Protein AF-A0A8J2M5A9-F1 (afdb_monomer_lite)

pLDDT: mean 79.01, std 18.39, range [29.86, 94.12]

Structure (mmCIF, N/CA/C/O backbone):
data_AF-A0A8J2M5A9-F1
#
_entry.id   AF-A0A8J2M5A9-F1
#
loop_
_atom_site.group_PDB
_atom_site.id
_atom_site.type_symbol
_atom_site.label_atom_id
_atom_site.label_alt_id
_atom_site.label_comp_id
_atom_site.label_asym_id
_atom_site.label_entity_id
_atom_site.label_seq_id
_atom_site.pdbx_PDB_ins_code
_atom_site.Cartn_x
_atom_site.Cartn_y
_atom_site.Cartn_z
_atom_site.occupancy
_atom_site.B_iso_or_equiv
_atom_site.auth_seq_id
_atom_site.auth_comp_id
_atom_site.auth_asym_id
_atom_site.auth_atom_id
_atom_site.pdbx_PDB_model_num
ATOM 1 N N . MET A 1 1 ? 46.249 -38.365 8.389 1.00 39.09 1 MET A N 1
ATOM 2 C CA . MET A 1 1 ? 46.294 -37.726 7.064 1.00 39.09 1 MET A CA 1
ATOM 3 C C . MET A 1 1 ? 45.116 -38.317 6.301 1.00 39.09 1 MET A C 1
ATOM 5 O O . MET A 1 1 ? 45.291 -39.324 5.632 1.00 39.09 1 MET A O 1
ATOM 9 N N . GLU A 1 2 ? 43.866 -38.000 6.670 1.00 40.25 2 GLU A N 1
ATOM 10 C CA . GLU A 1 2 ? 43.180 -36.687 6.494 1.00 40.25 2 GLU A CA 1
ATOM 11 C C . GLU A 1 2 ? 43.268 -36.278 5.016 1.00 40.25 2 GLU A C 1
ATOM 13 O O . GLU A 1 2 ? 44.362 -36.274 4.468 1.00 40.25 2 GLU A O 1
ATOM 18 N N . ASP A 1 3 ? 42.163 -36.142 4.277 1.00 41.59 3 ASP A N 1
ATOM 19 C CA . ASP A 1 3 ? 41.111 -35.122 4.441 1.00 41.59 3 ASP A CA 1
ATOM 20 C C . ASP A 1 3 ? 39.733 -35.599 3.878 1.00 41.59 3 ASP A C 1
ATOM 22 O O . ASP A 1 3 ? 39.701 -36.282 2.857 1.00 41.59 3 ASP A O 1
ATOM 26 N N . LYS A 1 4 ? 38.628 -35.471 4.648 1.00 43.66 4 LYS A N 1
ATOM 27 C CA . LYS A 1 4 ? 37.502 -34.476 4.600 1.00 43.66 4 LYS A CA 1
ATOM 28 C C . LYS A 1 4 ? 36.412 -34.734 3.536 1.00 43.66 4 LYS A C 1
ATOM 30 O O . LYS A 1 4 ? 36.707 -34.768 2.350 1.00 43.66 4 LYS A O 1
ATOM 35 N N . GLU A 1 5 ? 35.200 -35.150 3.945 1.00 36.44 5 GLU A N 1
ATOM 36 C CA . GLU A 1 5 ? 33.986 -34.334 4.271 1.00 36.44 5 GLU A CA 1
ATOM 37 C C . GLU A 1 5 ? 33.411 -33.611 3.036 1.00 36.44 5 GLU A C 1
ATOM 39 O O . GLU A 1 5 ? 34.072 -32.769 2.444 1.00 36.44 5 GLU A O 1
ATOM 44 N N . ASP A 1 6 ? 32.322 -34.099 2.435 1.00 35.56 6 ASP A N 1
ATOM 45 C CA . ASP A 1 6 ? 30.888 -33.975 2.788 1.00 35.56 6 ASP A CA 1
ATOM 46 C C . ASP A 1 6 ? 30.234 -32.626 2.414 1.00 35.56 6 ASP A C 1
ATOM 48 O O . ASP A 1 6 ? 30.699 -31.548 2.761 1.00 35.56 6 ASP A O 1
ATOM 52 N N . SER A 1 7 ? 29.096 -32.779 1.732 1.00 36.47 7 SER A N 1
ATOM 53 C CA . SER A 1 7 ? 27.957 -31.874 1.583 1.00 36.47 7 SER A CA 1
ATOM 54 C C . SER A 1 7 ? 28.133 -30.520 0.889 1.00 36.47 7 SER A C 1
ATOM 56 O O . SER A 1 7 ? 28.670 -29.545 1.403 1.00 36.47 7 SER A O 1
ATOM 58 N N . GLY A 1 8 ? 27.488 -30.432 -0.275 1.00 29.86 8 GLY A N 1
ATOM 59 C CA . GLY A 1 8 ? 27.163 -29.188 -0.962 1.00 29.86 8 GLY A CA 1
ATOM 60 C C . GLY A 1 8 ? 25.883 -29.349 -1.777 1.00 29.86 8 GLY A C 1
ATOM 61 O O . GLY A 1 8 ? 25.928 -29.308 -3.004 1.00 29.86 8 GLY A O 1
ATOM 62 N N . ASP A 1 9 ? 24.754 -29.566 -1.096 1.00 32.66 9 ASP A N 1
ATOM 63 C CA . ASP A 1 9 ? 23.407 -29.514 -1.676 1.00 32.66 9 ASP A CA 1
ATOM 64 C C . ASP A 1 9 ? 23.137 -28.080 -2.170 1.00 32.66 9 ASP A C 1
ATOM 66 O O . ASP A 1 9 ? 22.765 -27.178 -1.418 1.00 32.66 9 ASP A O 1
ATOM 70 N N . LYS A 1 10 ? 23.409 -27.827 -3.454 1.00 38.03 10 LYS A N 1
ATOM 71 C CA . LYS A 1 10 ? 23.023 -26.591 -4.141 1.00 38.03 10 LYS A CA 1
ATOM 72 C C . LYS A 1 10 ? 21.573 -26.732 -4.591 1.00 38.03 10 LYS A C 1
ATOM 74 O O . LYS A 1 10 ? 21.296 -27.017 -5.754 1.00 38.03 10 LYS A O 1
ATOM 79 N N . LYS A 1 11 ? 20.639 -26.499 -3.671 1.00 35.62 11 LYS A N 1
ATOM 80 C CA . LYS A 1 11 ? 19.230 -26.292 -4.015 1.00 35.62 11 LYS A CA 1
ATOM 81 C C . LYS A 1 11 ? 19.075 -24.886 -4.596 1.00 35.62 11 LYS A C 1
ATOM 83 O O . LYS A 1 11 ? 18.851 -23.907 -3.888 1.00 35.62 11 LYS A O 1
ATOM 88 N N . GLY A 1 12 ? 19.329 -24.798 -5.900 1.00 32.97 12 GLY A N 1
ATOM 89 C CA . GLY A 1 12 ? 19.104 -23.615 -6.716 1.00 32.97 12 GLY A CA 1
ATOM 90 C C . GLY A 1 12 ? 17.633 -23.217 -6.683 1.00 32.97 12 GLY A C 1
ATOM 91 O O . GLY A 1 12 ? 16.736 -24.046 -6.794 1.00 32.97 12 GLY A O 1
ATOM 92 N N . ASN A 1 13 ? 17.429 -21.929 -6.460 1.00 40.56 13 ASN A N 1
ATOM 93 C CA . ASN A 1 13 ? 16.164 -21.229 -6.364 1.00 40.56 13 ASN A CA 1
ATOM 94 C C . ASN A 1 13 ? 15.448 -21.237 -7.731 1.00 40.56 13 ASN A C 1
ATOM 96 O O . ASN A 1 13 ? 15.677 -20.355 -8.552 1.00 40.56 13 ASN A O 1
ATOM 100 N N . GLU A 1 14 ? 14.617 -22.246 -7.986 1.00 40.06 14 GLU A N 1
ATOM 101 C CA . GLU A 1 14 ? 13.722 -22.318 -9.147 1.00 40.06 14 GLU A CA 1
ATOM 102 C C . GLU A 1 14 ? 12.309 -21.863 -8.739 1.00 40.06 14 GLU A C 1
ATOM 104 O O . GLU A 1 14 ? 11.436 -22.668 -8.424 1.00 40.06 14 GLU A O 1
ATOM 109 N N . GLU A 1 15 ? 12.073 -20.549 -8.717 1.00 42.91 15 GLU A N 1
ATOM 110 C CA . GLU A 1 15 ? 10.719 -19.966 -8.624 1.00 42.91 15 GLU A CA 1
ATOM 111 C C . GLU A 1 15 ? 10.486 -18.852 -9.662 1.00 42.91 15 GLU A C 1
ATOM 113 O O . GLU A 1 15 ? 9.673 -17.951 -9.463 1.00 42.91 15 GLU A O 1
ATOM 118 N N . GLU A 1 16 ? 11.162 -18.909 -10.808 1.00 42.66 16 GLU A N 1
ATOM 119 C CA . GLU A 1 16 ? 10.846 -18.047 -11.950 1.00 42.66 16 GLU A CA 1
ATOM 120 C C . GLU A 1 16 ? 10.072 -18.857 -12.993 1.00 42.66 16 GLU A C 1
ATOM 122 O O . GLU A 1 16 ? 10.632 -19.703 -13.684 1.00 42.66 16 GLU A O 1
ATOM 127 N N . GLY A 1 17 ? 8.758 -18.613 -13.078 1.00 40.69 17 GLY A N 1
ATOM 128 C CA . GLY A 1 17 ? 7.929 -19.095 -14.189 1.00 40.69 17 GLY A CA 1
ATOM 129 C C . GLY A 1 17 ? 6.818 -20.093 -13.859 1.00 40.69 17 GLY A C 1
ATOM 130 O O . GLY A 1 17 ? 6.476 -20.905 -14.713 1.00 40.69 17 GLY A O 1
ATOM 131 N N . ARG A 1 18 ? 6.191 -20.050 -12.673 1.00 45.34 18 ARG A N 1
ATOM 132 C CA . ARG A 1 18 ? 4.847 -20.645 -12.558 1.00 45.34 18 ARG A CA 1
ATOM 133 C C . ARG A 1 18 ? 3.868 -19.737 -13.291 1.00 45.34 18 ARG A C 1
ATOM 135 O O . ARG A 1 18 ? 3.503 -18.687 -12.767 1.00 45.34 18 ARG A O 1
ATOM 142 N N . GLU A 1 19 ? 3.452 -20.141 -14.489 1.00 48.47 19 GLU A N 1
ATOM 143 C CA . GLU A 1 19 ? 2.226 -19.631 -15.100 1.00 48.47 19 GLU A CA 1
ATOM 144 C C . GLU A 1 19 ? 1.111 -19.796 -14.063 1.00 48.47 19 GLU A C 1
ATOM 146 O O . GLU A 1 19 ? 0.695 -20.913 -13.747 1.00 48.47 19 GLU A O 1
ATOM 151 N N . GLN A 1 20 ? 0.702 -18.686 -13.440 1.00 58.47 20 GLN A N 1
ATOM 152 C CA . GLN A 1 20 ? -0.411 -18.697 -12.499 1.00 58.47 20 GLN A CA 1
ATOM 153 C C . GLN A 1 20 ? -1.607 -19.300 -13.219 1.00 58.47 20 GLN A C 1
ATOM 155 O O . GLN A 1 20 ? -1.899 -18.902 -14.353 1.00 58.47 20 GLN A O 1
ATOM 160 N N . SER A 1 21 ? -2.282 -20.260 -12.583 1.00 65.25 21 SER A N 1
ATOM 161 C CA . SER A 1 21 ? -3.425 -20.901 -13.222 1.00 65.25 21 SER A CA 1
ATOM 162 C C . SER A 1 21 ? -4.467 -19.832 -13.584 1.00 65.25 21 SER A C 1
ATOM 164 O O . SER A 1 21 ? -4.580 -18.822 -12.880 1.00 65.25 21 SER A O 1
ATOM 166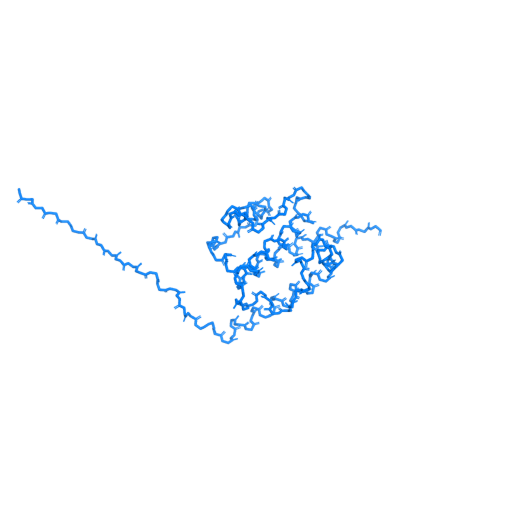 N N . PRO A 1 22 ? -5.253 -20.018 -14.657 1.00 65.19 22 PRO A N 1
ATOM 167 C CA . PRO A 1 22 ? -6.273 -19.043 -15.045 1.00 65.19 22 PRO A CA 1
ATOM 168 C C . PRO A 1 22 ? -7.224 -18.672 -13.893 1.00 65.19 22 PRO A C 1
ATOM 170 O O . PRO A 1 22 ? -7.673 -17.532 -13.802 1.00 65.19 22 PRO A O 1
ATOM 173 N N . SER A 1 23 ? -7.477 -19.612 -12.975 1.00 68.75 23 SER A N 1
ATOM 174 C CA . SER A 1 23 ? -8.251 -19.389 -11.750 1.00 68.75 23 SER A CA 1
ATOM 175 C C . SER A 1 23 ? -7.540 -18.463 -10.758 1.00 68.75 23 SER A C 1
ATOM 177 O O . SER A 1 23 ? -8.150 -17.519 -10.275 1.00 68.75 23 SER A O 1
ATOM 179 N N . GLN A 1 24 ? -6.242 -18.667 -10.513 1.00 67.75 24 GLN A N 1
ATOM 180 C CA . GLN A 1 24 ? -5.455 -17.806 -9.618 1.00 67.75 24 GLN A CA 1
ATOM 181 C C . GLN A 1 24 ? -5.345 -16.376 -10.152 1.00 67.75 24 GLN A C 1
ATOM 183 O O . GLN A 1 24 ? -5.408 -15.422 -9.385 1.00 67.75 24 GLN A O 1
ATOM 188 N N . GLN A 1 25 ? -5.214 -16.215 -11.471 1.00 69.50 25 GLN A N 1
ATOM 189 C CA . GLN A 1 25 ? -5.218 -14.887 -12.085 1.00 69.50 25 GLN A CA 1
ATOM 190 C C . GLN A 1 25 ? -6.566 -14.190 -11.871 1.00 69.50 25 GLN A C 1
ATOM 192 O O . GLN A 1 25 ? -6.591 -13.014 -11.518 1.00 69.50 25 GLN A O 1
ATOM 197 N N . TYR A 1 26 ? -7.680 -14.912 -12.033 1.00 78.50 26 TYR A N 1
ATOM 198 C CA . TYR A 1 26 ? -9.022 -14.374 -11.804 1.00 78.50 26 TYR A CA 1
ATOM 199 C C . TYR A 1 26 ? -9.224 -13.894 -10.359 1.00 78.50 26 TYR A C 1
ATOM 201 O O . TYR A 1 26 ? -9.758 -12.805 -10.149 1.00 78.50 26 TYR A O 1
ATOM 209 N N . ASP A 1 27 ? -8.732 -14.643 -9.371 1.00 83.06 27 ASP A N 1
ATOM 210 C CA . ASP A 1 27 ? -8.836 -14.257 -7.960 1.00 83.06 27 ASP A CA 1
ATOM 211 C C . ASP A 1 27 ? -8.120 -12.926 -7.669 1.00 83.06 27 ASP A C 1
ATOM 213 O O . ASP A 1 27 ? -8.653 -12.069 -6.959 1.00 83.06 27 ASP A O 1
ATOM 217 N N . LEU A 1 28 ? -6.957 -12.692 -8.287 1.00 85.56 28 LEU A N 1
ATOM 218 C CA . LEU A 1 28 ? -6.233 -11.422 -8.163 1.00 85.56 28 LEU A CA 1
ATOM 219 C C . LEU A 1 28 ? -7.004 -10.249 -8.766 1.00 85.56 28 LEU A C 1
ATOM 221 O O . LEU A 1 28 ? -7.017 -9.163 -8.186 1.00 85.56 28 LEU A O 1
ATOM 225 N N . TYR A 1 29 ? -7.678 -10.461 -9.897 1.00 87.81 29 TYR A N 1
ATOM 226 C CA . TYR A 1 29 ? -8.543 -9.445 -10.493 1.00 87.81 29 TYR A CA 1
ATOM 227 C C . TYR A 1 29 ? -9.721 -9.090 -9.583 1.00 87.81 29 TYR A C 1
ATOM 229 O O . TYR A 1 29 ? -10.055 -7.913 -9.460 1.00 87.81 29 TYR A O 1
ATOM 237 N N . VAL A 1 30 ? -10.313 -10.075 -8.901 1.00 88.31 30 VAL A N 1
ATOM 238 C CA . VAL A 1 30 ? -11.398 -9.841 -7.936 1.00 88.31 30 VAL A CA 1
ATOM 239 C C . VAL A 1 30 ? -10.907 -9.044 -6.725 1.00 88.31 30 VAL A C 1
ATOM 241 O O . VAL A 1 30 ? -11.594 -8.125 -6.283 1.00 88.31 30 VAL A O 1
ATOM 244 N N . ILE A 1 31 ? -9.728 -9.367 -6.184 1.00 88.44 31 ILE A N 1
ATOM 245 C CA . ILE A 1 31 ? -9.137 -8.616 -5.063 1.00 88.44 31 ILE A CA 1
ATOM 246 C C . ILE A 1 31 ? -8.818 -7.183 -5.495 1.00 88.44 31 ILE A C 1
ATOM 248 O O . ILE A 1 31 ? -9.172 -6.237 -4.798 1.00 88.44 31 ILE A O 1
ATOM 252 N N . SER A 1 32 ? -8.200 -7.016 -6.663 1.00 88.19 32 SER A N 1
ATOM 253 C CA . SER A 1 32 ? -7.847 -5.698 -7.192 1.00 88.19 32 SER A CA 1
ATOM 254 C C . SER A 1 32 ? -9.080 -4.831 -7.464 1.00 88.19 32 SER A C 1
ATOM 256 O O . SER A 1 32 ? -9.054 -3.622 -7.233 1.00 88.19 32 SER A O 1
ATOM 258 N N . ASP A 1 33 ? -10.190 -5.443 -7.884 1.00 88.69 33 ASP A N 1
ATOM 259 C CA . ASP A 1 33 ? -11.462 -4.741 -8.028 1.00 88.69 33 ASP A CA 1
ATOM 260 C C . ASP A 1 33 ? -12.025 -4.265 -6.685 1.00 88.69 33 ASP A C 1
ATOM 262 O O . ASP A 1 33 ? -12.318 -3.083 -6.507 1.00 88.69 33 ASP A O 1
ATOM 266 N N . LYS A 1 34 ? -12.082 -5.164 -5.697 1.00 89.81 34 LYS A N 1
ATOM 267 C CA . LYS A 1 34 ? -12.518 -4.820 -4.338 1.00 89.81 34 LYS A CA 1
ATOM 268 C C . LYS A 1 34 ? -11.664 -3.708 -3.739 1.00 89.81 34 LYS A C 1
ATOM 270 O O . LYS A 1 34 ? -12.212 -2.773 -3.163 1.00 89.81 34 LYS A O 1
ATOM 275 N N . LEU A 1 35 ? -10.344 -3.781 -3.899 1.00 91.00 35 LEU A N 1
ATOM 276 C CA . LEU A 1 35 ? -9.428 -2.730 -3.470 1.00 91.00 35 LEU A CA 1
ATOM 277 C C . LEU A 1 35 ? -9.785 -1.390 -4.127 1.00 91.00 35 LEU A C 1
ATOM 279 O O . LEU A 1 35 ? -9.859 -0.379 -3.436 1.00 91.00 35 LEU A O 1
ATOM 283 N N . ASN A 1 36 ? -10.050 -1.369 -5.435 1.00 89.56 36 ASN A N 1
ATOM 284 C CA . ASN A 1 36 ? -10.425 -0.143 -6.140 1.00 89.56 36 ASN A CA 1
ATOM 285 C C . ASN A 1 36 ? -11.710 0.483 -5.571 1.00 89.56 36 ASN A C 1
ATOM 287 O O . ASN A 1 36 ? -11.756 1.692 -5.341 1.00 89.56 36 ASN A O 1
ATOM 291 N N . ASP A 1 37 ? -12.723 -0.334 -5.282 1.00 89.50 37 ASP A N 1
ATOM 292 C CA . ASP A 1 37 ? -13.962 0.130 -4.652 1.00 89.50 37 ASP A CA 1
ATOM 293 C C . ASP A 1 37 ? -13.714 0.677 -3.237 1.00 89.50 37 ASP A C 1
ATOM 295 O O . ASP A 1 37 ? -14.232 1.738 -2.882 1.00 89.50 37 ASP A O 1
ATOM 299 N N . LYS A 1 38 ? -12.865 0.014 -2.438 1.00 90.69 38 LYS A N 1
ATOM 300 C CA . LYS A 1 38 ? -12.464 0.496 -1.105 1.00 90.69 38 LYS A CA 1
ATOM 301 C C . LYS A 1 38 ? -11.737 1.842 -1.182 1.00 90.69 38 LYS A C 1
ATOM 303 O O . LYS A 1 38 ? -12.037 2.743 -0.403 1.00 90.69 38 LYS A O 1
ATOM 308 N N . LEU A 1 39 ? -10.824 2.007 -2.140 1.00 89.31 39 LEU A N 1
ATOM 309 C CA . LEU A 1 39 ? -10.098 3.262 -2.359 1.00 89.31 39 LEU A CA 1
ATOM 310 C C . LEU A 1 39 ? -11.044 4.407 -2.740 1.00 89.31 39 LEU A C 1
ATOM 312 O O . LEU A 1 39 ? -10.912 5.511 -2.212 1.00 89.31 39 LEU A O 1
ATOM 316 N N . LYS A 1 40 ? -12.035 4.152 -3.604 1.00 88.00 40 LYS A N 1
ATOM 317 C CA . LYS A 1 40 ? -13.073 5.142 -3.942 1.00 88.00 40 LYS A CA 1
ATOM 318 C C . LYS A 1 40 ? -13.890 5.556 -2.725 1.00 88.00 40 LYS A C 1
ATOM 320 O O . LYS A 1 40 ? -14.118 6.743 -2.533 1.00 88.00 40 LYS A O 1
ATOM 325 N N . LEU A 1 41 ? -14.281 4.604 -1.875 1.00 88.25 41 LEU A N 1
ATOM 326 C CA . LEU A 1 41 ? -14.988 4.896 -0.622 1.00 88.25 41 LEU A CA 1
ATOM 327 C C . LEU A 1 41 ? -14.151 5.728 0.364 1.00 88.25 41 LEU A C 1
ATOM 329 O O . LEU A 1 41 ? -14.718 6.412 1.211 1.00 88.25 41 LEU A O 1
ATOM 333 N N . LEU A 1 42 ? -12.821 5.675 0.258 1.00 87.38 42 LEU A N 1
ATOM 334 C CA . LEU A 1 42 ? -11.881 6.478 1.044 1.00 87.38 42 LEU A CA 1
ATOM 335 C C . LEU A 1 42 ? -11.532 7.826 0.391 1.00 87.38 42 LEU A C 1
ATOM 337 O O . LEU A 1 42 ? -10.630 8.503 0.881 1.00 87.38 42 LEU A O 1
ATOM 341 N N . ASN A 1 43 ? -12.204 8.203 -0.704 1.00 84.12 43 ASN A N 1
ATOM 342 C CA . ASN A 1 43 ? -11.927 9.407 -1.493 1.00 84.12 43 ASN A CA 1
ATOM 343 C C . ASN A 1 43 ? -10.464 9.511 -1.964 1.00 84.12 43 ASN A C 1
ATOM 345 O O . ASN A 1 43 ? -9.890 10.599 -1.987 1.00 84.12 43 ASN A O 1
ATOM 349 N N . TYR A 1 44 ? -9.843 8.392 -2.367 1.00 84.44 44 TYR A N 1
ATOM 350 C CA . TYR A 1 44 ? -8.424 8.386 -2.763 1.00 84.44 44 TYR A CA 1
ATOM 351 C C . TYR A 1 44 ? -8.099 9.354 -3.921 1.00 84.44 44 TYR A C 1
ATOM 353 O O . TYR A 1 44 ? -6.982 9.856 -4.007 1.00 84.44 44 TYR A O 1
ATOM 361 N N . GLU A 1 45 ? -9.052 9.640 -4.812 1.00 81.44 45 GLU A N 1
ATOM 362 C CA . GLU A 1 45 ? -8.838 10.576 -5.926 1.00 81.44 45 GLU A CA 1
ATOM 363 C C . GLU A 1 45 ? -8.639 12.010 -5.426 1.00 81.44 45 GLU A C 1
ATOM 365 O O . GLU A 1 45 ? -7.820 12.745 -5.971 1.00 81.44 45 GLU A O 1
ATOM 370 N N . GLU A 1 46 ? -9.328 12.393 -4.351 1.00 78.44 46 GLU A N 1
ATOM 371 C CA . GLU A 1 46 ? -9.208 13.730 -3.775 1.00 78.44 46 GLU A CA 1
ATOM 372 C C . GLU A 1 46 ? -8.059 13.821 -2.767 1.00 78.44 46 GLU A C 1
ATOM 374 O O . GLU A 1 46 ? -7.279 14.771 -2.816 1.00 78.44 46 GLU A O 1
ATOM 379 N N . ASP A 1 47 ? -7.923 12.813 -1.903 1.00 80.69 47 ASP A N 1
ATOM 380 C CA . ASP A 1 47 ? -7.005 12.821 -0.758 1.00 80.69 47 ASP A CA 1
ATOM 381 C C . ASP A 1 47 ? -5.588 12.325 -1.093 1.00 80.69 47 ASP A C 1
ATOM 383 O O . ASP A 1 47 ? -4.631 12.671 -0.399 1.00 80.69 47 ASP A O 1
ATOM 387 N N . TYR A 1 48 ? -5.437 11.470 -2.110 1.00 81.44 48 TYR A N 1
ATOM 388 C CA . TYR A 1 48 ? -4.155 10.853 -2.472 1.00 81.44 48 TYR A CA 1
ATOM 389 C C . TYR A 1 48 ? -3.684 11.253 -3.870 1.00 81.44 48 TYR A C 1
ATOM 391 O O . TYR A 1 48 ? -2.539 11.687 -4.020 1.00 81.44 48 TYR A O 1
ATOM 399 N N . ALA A 1 49 ? -4.542 11.148 -4.890 1.00 75.12 49 ALA A N 1
ATOM 400 C CA . ALA A 1 49 ? -4.146 11.449 -6.268 1.00 75.12 49 ALA A CA 1
ATOM 401 C C . ALA A 1 49 ? -3.824 12.941 -6.479 1.00 75.12 49 ALA A C 1
ATOM 403 O O . ALA A 1 49 ? -2.992 13.270 -7.317 1.00 75.12 49 ALA A O 1
ATOM 404 N N . ASN A 1 50 ? -4.392 13.837 -5.666 1.00 74.25 50 ASN A N 1
ATOM 405 C CA . ASN A 1 50 ? -4.027 15.257 -5.670 1.00 74.25 50 ASN A CA 1
ATOM 406 C C . ASN A 1 50 ? -2.793 15.589 -4.814 1.00 74.25 50 ASN A C 1
ATOM 408 O O . ASN A 1 50 ? -2.307 16.718 -4.868 1.00 74.25 50 ASN A O 1
ATOM 412 N N . LEU A 1 51 ? -2.284 14.642 -4.015 1.00 71.69 51 LEU A N 1
ATOM 413 C CA . LEU A 1 51 ? -1.192 14.901 -3.072 1.00 71.69 51 LEU A CA 1
ATOM 414 C C . LEU A 1 51 ? 0.150 15.124 -3.790 1.00 71.69 51 LEU A C 1
ATOM 416 O O . LEU A 1 51 ? 0.977 15.907 -3.329 1.00 71.69 51 LEU A O 1
ATOM 420 N N . ALA A 1 52 ? 0.361 14.463 -4.930 1.00 63.56 52 ALA A N 1
ATOM 421 C CA . ALA A 1 52 ? 1.532 14.660 -5.775 1.00 63.56 52 ALA A CA 1
ATOM 422 C C . ALA A 1 52 ? 1.200 14.361 -7.240 1.00 63.56 52 ALA A C 1
ATOM 424 O O . ALA A 1 52 ? 0.447 13.439 -7.530 1.00 63.56 52 ALA A O 1
ATOM 425 N N . ALA A 1 53 ? 1.830 15.077 -8.176 1.00 61.25 53 ALA A N 1
ATOM 426 C CA . ALA A 1 53 ? 1.642 14.854 -9.616 1.00 61.25 53 ALA A CA 1
ATOM 427 C C . ALA A 1 53 ? 2.079 13.450 -10.089 1.00 61.25 53 ALA A C 1
ATOM 429 O O . ALA A 1 53 ? 1.693 13.009 -11.171 1.00 61.25 53 ALA A O 1
ATOM 430 N N . SER A 1 54 ? 2.900 12.759 -9.294 1.00 63.00 54 SER A N 1
ATOM 431 C CA . SER A 1 54 ? 3.312 11.372 -9.517 1.00 63.00 54 SER A CA 1
ATOM 432 C C . SER A 1 54 ? 2.249 10.356 -9.085 1.00 63.00 54 SER A C 1
ATOM 434 O O . SER A 1 54 ? 2.263 9.220 -9.560 1.00 63.00 54 SER A O 1
ATOM 436 N N . HIS A 1 55 ? 1.307 10.747 -8.223 1.00 68.06 55 HIS A N 1
ATOM 437 C CA . HIS A 1 55 ? 0.178 9.910 -7.853 1.00 68.06 55 HIS A CA 1
ATOM 438 C C . HIS A 1 55 ? -0.854 9.967 -8.977 1.00 68.06 55 HIS A C 1
ATOM 440 O O . HIS A 1 55 ? -1.310 11.032 -9.384 1.00 68.06 55 HIS A O 1
ATOM 446 N N . ARG A 1 56 ? -1.208 8.803 -9.519 1.00 68.38 56 ARG A N 1
ATOM 447 C CA . ARG A 1 56 ? -2.180 8.697 -10.610 1.00 68.38 56 ARG A CA 1
ATOM 448 C C . ARG A 1 56 ? -3.403 7.922 -10.155 1.00 68.38 56 ARG A C 1
ATOM 450 O O . ARG A 1 56 ? -3.334 7.136 -9.210 1.00 68.38 56 ARG A O 1
ATOM 457 N N . THR A 1 57 ? -4.508 8.110 -10.869 1.00 70.75 57 THR A N 1
ATOM 458 C CA . THR A 1 57 ? -5.669 7.232 -10.738 1.00 70.75 57 THR A CA 1
ATOM 459 C C . THR A 1 57 ? -5.246 5.799 -11.044 1.00 70.75 57 THR A C 1
ATOM 461 O O . THR A 1 57 ? -4.583 5.508 -12.044 1.00 70.75 57 THR A O 1
ATOM 464 N N . ILE A 1 58 ? -5.577 4.894 -10.129 1.00 76.12 58 ILE A N 1
ATOM 465 C CA . ILE A 1 58 ? -5.094 3.519 -10.179 1.00 76.12 58 ILE A CA 1
ATOM 466 C C . ILE A 1 58 ? -6.108 2.711 -10.979 1.00 76.12 58 ILE A C 1
ATOM 468 O O . ILE A 1 58 ? -7.254 2.539 -10.561 1.00 76.12 58 ILE A O 1
ATOM 472 N N . SER A 1 59 ? -5.689 2.219 -12.147 1.00 77.75 59 SER A N 1
ATOM 473 C CA . SER A 1 59 ? -6.513 1.304 -12.941 1.00 77.75 59 SER A CA 1
ATOM 474 C C . SER A 1 59 ? -6.810 0.029 -12.150 1.00 77.75 59 SER A C 1
ATOM 476 O O . SER A 1 59 ? -5.972 -0.447 -11.383 1.00 77.75 59 SER A O 1
ATOM 478 N N . ARG A 1 60 ? -7.981 -0.572 -12.383 1.00 79.38 60 ARG A N 1
ATOM 479 C CA . ARG A 1 60 ? -8.436 -1.800 -11.709 1.00 79.38 60 ARG A CA 1
ATOM 480 C C . ARG A 1 60 ? -7.421 -2.940 -11.791 1.00 79.38 60 ARG A C 1
ATOM 482 O O . ARG A 1 60 ? -7.369 -3.769 -10.898 1.00 79.38 60 ARG A O 1
ATOM 489 N N . GLU A 1 61 ? -6.611 -2.989 -12.841 1.00 82.62 61 GLU A N 1
ATOM 490 C CA . GLU A 1 61 ? -5.645 -4.069 -13.078 1.00 82.62 61 GLU A CA 1
ATOM 491 C C . GLU A 1 61 ? -4.204 -3.693 -12.702 1.00 82.62 61 GLU A C 1
ATOM 493 O O . GLU A 1 61 ? -3.289 -4.498 -12.879 1.00 82.62 61 GLU A O 1
ATOM 498 N N . TYR A 1 62 ? -3.985 -2.473 -12.200 1.00 84.12 62 TYR A N 1
ATOM 499 C CA . TYR A 1 62 ? -2.656 -1.865 -12.098 1.00 84.12 62 TYR A CA 1
ATOM 500 C C . TYR A 1 62 ? -1.679 -2.673 -11.238 1.00 84.12 62 TYR A C 1
ATOM 502 O O . TYR A 1 62 ? -0.501 -2.771 -11.572 1.00 84.12 62 TYR A O 1
ATOM 510 N N . PHE A 1 63 ? -2.172 -3.285 -10.162 1.00 86.62 63 PHE A N 1
ATOM 511 C CA . PHE A 1 63 ? -1.369 -4.109 -9.258 1.00 86.62 63 PHE A CA 1
ATOM 512 C C . PHE A 1 63 ? -1.448 -5.609 -9.561 1.00 86.62 63 PHE A C 1
ATOM 514 O O . PHE A 1 63 ? -0.800 -6.390 -8.872 1.00 86.62 63 PHE A O 1
ATOM 521 N N . VAL A 1 64 ? -2.217 -6.041 -10.566 1.00 86.00 64 VAL A N 1
ATOM 522 C CA . VAL A 1 64 ? -2.378 -7.472 -10.884 1.00 86.00 64 VAL A CA 1
ATOM 523 C C . VAL A 1 64 ? -1.183 -7.988 -11.680 1.00 86.00 64 VAL A C 1
ATOM 525 O O . VAL A 1 64 ? -0.624 -9.034 -11.359 1.00 86.00 64 VAL A O 1
ATOM 528 N N . LYS A 1 65 ? -0.767 -7.245 -12.709 1.00 82.56 65 LYS A N 1
ATOM 529 C CA . LYS A 1 65 ? 0.359 -7.609 -13.578 1.00 82.56 65 LYS A CA 1
ATOM 530 C C . LYS A 1 65 ? 1.522 -6.664 -13.348 1.00 82.56 65 LYS A C 1
ATOM 532 O O . LYS A 1 65 ? 1.335 -5.452 -13.301 1.00 82.56 65 LYS A O 1
ATOM 537 N N . SER A 1 66 ? 2.729 -7.212 -13.264 1.00 83.19 66 SER A N 1
ATOM 538 C CA . SER A 1 66 ? 3.929 -6.382 -13.255 1.00 83.19 66 SER A CA 1
ATOM 539 C C . SER A 1 66 ? 4.167 -5.812 -14.656 1.00 83.19 66 SER A C 1
ATOM 541 O O . SER A 1 66 ? 4.224 -6.563 -15.629 1.00 83.19 66 SER A O 1
ATOM 543 N N . THR A 1 67 ? 4.246 -4.488 -14.763 1.00 83.44 67 THR A N 1
ATOM 544 C CA . THR A 1 67 ? 4.466 -3.761 -16.023 1.00 83.44 67 THR A CA 1
ATOM 545 C C . THR A 1 67 ? 5.722 -2.910 -15.918 1.00 83.44 67 THR A C 1
ATOM 547 O O . THR A 1 67 ? 6.680 -3.119 -16.656 1.00 83.44 67 THR A O 1
ATOM 550 N N . ASN A 1 68 ? 5.743 -1.996 -14.951 1.00 87.06 68 ASN A N 1
ATOM 551 C CA . ASN A 1 68 ? 6.878 -1.152 -14.624 1.00 87.06 68 ASN A CA 1
ATOM 552 C C . ASN A 1 68 ? 7.177 -1.286 -13.132 1.00 87.06 68 ASN A C 1
ATOM 554 O O . ASN A 1 68 ? 6.576 -0.595 -12.317 1.00 87.06 68 ASN A O 1
ATOM 558 N N . ILE A 1 69 ? 8.106 -2.179 -12.781 1.00 88.06 69 ILE A N 1
ATOM 559 C CA . ILE A 1 69 ? 8.416 -2.522 -11.384 1.00 88.06 69 ILE A CA 1
ATOM 560 C C . ILE A 1 69 ? 8.777 -1.281 -10.560 1.00 88.06 69 ILE A C 1
ATOM 562 O O . ILE A 1 69 ? 8.291 -1.144 -9.444 1.00 88.06 69 ILE A O 1
ATOM 566 N N . GLY A 1 70 ? 9.594 -0.369 -11.099 1.00 87.25 70 GLY A N 1
ATOM 567 C CA . GLY A 1 70 ? 10.027 0.823 -10.361 1.00 87.25 70 GLY A CA 1
ATOM 568 C C . GLY A 1 70 ? 8.858 1.745 -10.020 1.00 87.25 70 GLY A C 1
ATOM 569 O O . GLY A 1 70 ? 8.662 2.109 -8.863 1.00 87.25 70 GLY A O 1
ATOM 570 N N . GLU A 1 71 ? 8.030 2.051 -11.017 1.00 87.94 71 GLU A N 1
ATOM 571 C CA . GLU A 1 71 ? 6.843 2.889 -10.834 1.00 87.94 71 GLU A CA 1
ATOM 572 C C . GLU A 1 71 ? 5.777 2.202 -9.972 1.00 87.94 71 GLU A C 1
ATOM 574 O O . GLU A 1 71 ? 5.201 2.819 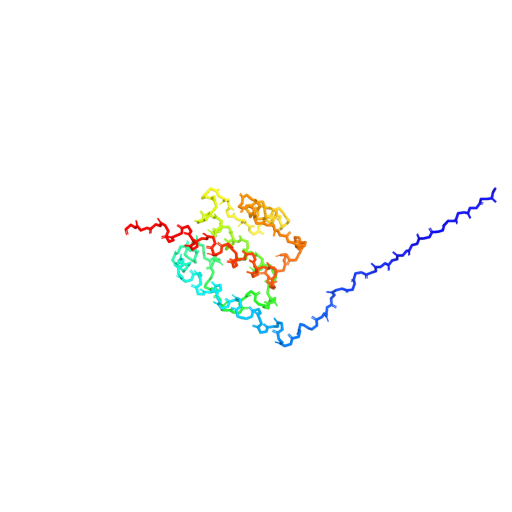-9.080 1.00 87.94 71 GLU A O 1
ATOM 579 N N . GLN A 1 72 ? 5.512 0.916 -10.204 1.00 90.31 72 GLN A N 1
ATOM 580 C CA . GLN A 1 72 ? 4.548 0.148 -9.418 1.00 90.31 72 GLN A CA 1
ATOM 581 C C . GLN A 1 72 ? 4.982 0.040 -7.963 1.00 90.31 72 GLN A C 1
ATOM 583 O O . GLN A 1 72 ? 4.139 0.162 -7.080 1.00 90.31 72 GLN A O 1
ATOM 588 N N . PHE A 1 73 ? 6.277 -0.148 -7.702 1.00 91.31 73 PHE A N 1
ATOM 589 C CA . PHE A 1 73 ? 6.815 -0.166 -6.350 1.00 91.31 73 PHE A CA 1
ATOM 590 C C . PHE A 1 73 ? 6.648 1.193 -5.677 1.00 91.31 73 PHE A C 1
ATOM 592 O O . PHE A 1 73 ? 6.127 1.253 -4.565 1.00 91.31 73 PHE A O 1
ATOM 599 N N . PHE A 1 74 ? 6.998 2.281 -6.365 1.00 90.56 74 PHE A N 1
ATOM 600 C CA . PHE A 1 74 ? 6.787 3.624 -5.839 1.00 90.56 74 PHE A CA 1
ATOM 601 C C . PHE A 1 74 ? 5.312 3.856 -5.483 1.00 90.56 74 PHE A C 1
ATOM 603 O O . PHE A 1 74 ? 5.009 4.099 -4.317 1.00 90.56 74 PHE A O 1
ATOM 610 N N . ILE A 1 75 ? 4.388 3.638 -6.427 1.00 90.38 75 ILE A N 1
ATOM 611 C CA . ILE A 1 75 ? 2.945 3.823 -6.198 1.00 90.38 75 ILE A CA 1
ATOM 612 C C . ILE A 1 75 ? 2.417 2.892 -5.098 1.00 90.38 75 ILE A C 1
ATOM 614 O O . ILE A 1 75 ? 1.593 3.314 -4.291 1.00 90.38 75 ILE A O 1
ATOM 618 N N . PHE A 1 76 ? 2.880 1.641 -5.033 1.00 93.06 76 PHE A N 1
ATOM 619 C CA . PHE A 1 76 ? 2.532 0.712 -3.954 1.00 93.06 76 PHE A CA 1
ATOM 620 C C . PHE A 1 76 ? 2.937 1.277 -2.589 1.00 93.06 76 PHE A C 1
ATOM 622 O O . PHE A 1 76 ? 2.123 1.304 -1.666 1.00 93.06 76 PHE A O 1
ATOM 629 N N . THR A 1 77 ? 4.179 1.746 -2.459 1.00 93.31 77 THR A N 1
ATOM 630 C CA . THR A 1 77 ? 4.706 2.229 -1.179 1.00 93.31 77 THR A CA 1
ATOM 631 C C . THR A 1 77 ? 4.066 3.544 -0.735 1.00 93.31 77 THR A C 1
ATOM 633 O O . THR A 1 77 ? 3.723 3.675 0.441 1.00 93.31 77 THR A O 1
ATOM 636 N N . THR A 1 78 ? 3.821 4.488 -1.648 1.00 92.31 78 THR A N 1
ATOM 637 C CA . THR A 1 78 ? 3.133 5.749 -1.332 1.00 92.31 78 THR A CA 1
ATOM 638 C C . THR A 1 78 ? 1.654 5.529 -1.024 1.00 92.31 78 THR A C 1
ATOM 640 O O . THR A 1 78 ? 1.130 6.134 -0.089 1.00 92.31 78 THR A O 1
ATOM 643 N N . LEU A 1 79 ? 0.978 4.620 -1.734 1.00 92.38 79 LEU A N 1
ATOM 644 C CA . LEU A 1 79 ? -0.407 4.263 -1.427 1.00 92.38 79 LEU A CA 1
ATOM 645 C C . LEU A 1 79 ? -0.522 3.569 -0.065 1.00 92.38 79 LEU A C 1
ATOM 647 O O . LEU A 1 79 ? -1.407 3.900 0.723 1.00 92.38 79 LEU A O 1
ATOM 651 N N . ALA A 1 80 ? 0.384 2.636 0.241 1.00 94.12 80 ALA A N 1
ATOM 652 C CA . ALA A 1 80 ? 0.437 1.996 1.550 1.00 94.12 80 ALA A CA 1
ATOM 653 C C . ALA A 1 80 ? 0.667 3.030 2.662 1.00 94.12 80 ALA A C 1
ATOM 655 O O . ALA A 1 80 ? -0.037 3.001 3.668 1.00 94.12 80 ALA A O 1
ATOM 656 N N . ALA A 1 81 ? 1.586 3.980 2.462 1.00 93.56 81 ALA A N 1
ATOM 657 C CA . ALA A 1 81 ? 1.841 5.068 3.404 1.00 93.56 81 ALA A CA 1
ATOM 658 C C . ALA A 1 81 ? 0.593 5.922 3.664 1.00 93.56 81 ALA A C 1
ATOM 660 O O . ALA A 1 81 ? 0.260 6.191 4.816 1.00 93.56 81 ALA A O 1
ATOM 661 N N . TRP A 1 82 ? -0.145 6.280 2.611 1.00 93.00 82 TRP A N 1
ATOM 662 C CA . TRP A 1 82 ? -1.403 7.016 2.736 1.00 93.00 82 TRP A CA 1
ATOM 663 C C . TRP A 1 82 ? -2.457 6.239 3.539 1.00 93.00 82 TRP A C 1
ATOM 665 O O . TRP A 1 82 ? -3.081 6.786 4.451 1.00 93.00 82 TRP A O 1
ATOM 675 N N . LEU A 1 83 ? -2.623 4.941 3.266 1.00 93.00 83 LEU A N 1
ATOM 676 C CA . LEU A 1 83 ? -3.555 4.098 4.020 1.00 93.00 83 LEU A CA 1
ATOM 677 C C . LEU A 1 83 ? -3.131 3.932 5.488 1.00 93.00 83 LEU A C 1
ATOM 679 O O . LEU A 1 83 ? -3.984 3.947 6.380 1.00 93.00 83 LEU A O 1
ATOM 683 N N . ILE A 1 84 ? -1.827 3.813 5.757 1.00 93.69 84 ILE A N 1
ATOM 684 C CA . ILE A 1 84 ? -1.263 3.774 7.115 1.00 93.69 84 ILE A CA 1
ATOM 685 C C . ILE A 1 84 ? -1.564 5.085 7.847 1.00 93.69 84 ILE A C 1
ATOM 687 O O . ILE A 1 84 ? -2.047 5.034 8.978 1.00 93.69 84 ILE A O 1
ATOM 691 N N . GLN A 1 85 ? -1.370 6.239 7.202 1.00 92.81 85 GLN A N 1
ATOM 692 C CA . GLN A 1 85 ? -1.705 7.539 7.787 1.00 92.81 85 GLN A CA 1
ATOM 693 C C . GLN A 1 85 ? -3.179 7.659 8.173 1.00 92.81 85 GLN A C 1
ATOM 695 O O . GLN A 1 85 ? -3.502 8.197 9.232 1.00 92.81 85 GLN A O 1
ATOM 700 N N . LYS A 1 86 ? -4.083 7.122 7.347 1.00 89.44 86 LYS A N 1
ATOM 701 C CA . LYS A 1 86 ? -5.526 7.180 7.619 1.00 89.44 86 LYS A CA 1
ATOM 702 C C . LYS A 1 86 ? -6.001 6.199 8.692 1.00 89.44 86 LYS A C 1
ATOM 704 O O . LYS A 1 86 ? -7.084 6.398 9.236 1.00 89.44 86 LYS A O 1
ATOM 709 N N . SER A 1 87 ? -5.250 5.136 8.985 1.00 90.44 87 SER A N 1
ATOM 710 C CA . SER A 1 87 ? -5.757 4.009 9.787 1.00 90.44 87 SER A CA 1
ATOM 711 C C . SER A 1 87 ? -4.934 3.642 11.021 1.00 90.44 87 SER A C 1
ATOM 713 O O . SER A 1 87 ? -5.491 3.141 12.004 1.00 90.44 87 SER A O 1
ATOM 715 N N . ILE A 1 88 ? -3.622 3.872 10.991 1.00 90.25 88 ILE A N 1
ATOM 716 C CA . ILE A 1 88 ? -2.673 3.413 12.009 1.00 90.25 88 ILE A CA 1
ATOM 717 C C . ILE A 1 88 ? -1.976 4.601 12.665 1.00 90.25 88 ILE A C 1
ATOM 719 O O . ILE A 1 88 ? -2.109 4.768 13.876 1.00 90.25 88 ILE A O 1
ATOM 723 N N . ASP A 1 89 ? -1.253 5.398 11.878 1.00 88.75 89 ASP A N 1
ATOM 724 C CA . ASP A 1 89 ? -0.363 6.454 12.364 1.00 88.75 89 ASP A CA 1
ATOM 725 C C . ASP A 1 89 ? -0.333 7.630 11.386 1.00 88.75 89 ASP A C 1
ATOM 727 O O . ASP A 1 89 ? 0.331 7.574 10.351 1.00 88.75 89 ASP A O 1
ATOM 731 N N . SER A 1 90 ? -1.010 8.722 11.744 1.00 86.56 90 SER A N 1
ATOM 732 C CA . SER A 1 90 ? -1.085 9.943 10.934 1.00 86.56 90 SER A CA 1
ATOM 733 C C . SER A 1 90 ? 0.259 10.651 10.735 1.00 86.56 90 SER A C 1
ATOM 735 O O . SER A 1 90 ? 0.352 11.530 9.882 1.00 86.56 90 SER A O 1
ATOM 737 N N . THR A 1 91 ? 1.300 10.280 11.488 1.00 87.50 91 THR A N 1
ATOM 738 C CA . THR A 1 91 ? 2.656 10.834 11.363 1.00 87.50 91 THR A CA 1
ATOM 739 C C . THR A 1 91 ? 3.575 10.005 10.465 1.00 87.50 91 THR A C 1
ATOM 741 O O . THR A 1 91 ? 4.729 10.381 10.263 1.00 87.50 91 THR A O 1
ATOM 744 N N . PHE A 1 92 ? 3.075 8.906 9.888 1.00 90.44 92 PHE A N 1
ATOM 745 C CA . PHE A 1 92 ? 3.861 8.028 9.026 1.00 90.44 92 PHE A CA 1
ATOM 746 C C . PHE A 1 92 ? 4.412 8.773 7.803 1.00 90.44 92 PHE A C 1
ATOM 748 O O . PHE A 1 92 ? 3.663 9.397 7.058 1.00 90.44 92 PHE A O 1
ATOM 755 N N . THR A 1 93 ? 5.718 8.708 7.559 1.00 88.06 93 THR A N 1
ATOM 756 C CA . THR A 1 93 ? 6.353 9.452 6.461 1.00 88.06 93 THR A CA 1
ATOM 757 C C . THR A 1 93 ? 6.083 8.806 5.101 1.00 88.06 93 THR A C 1
ATOM 759 O O . THR A 1 93 ? 6.194 7.590 4.951 1.00 88.06 93 THR A O 1
ATOM 762 N N . PHE A 1 94 ? 5.784 9.623 4.086 1.00 88.25 94 PHE A N 1
ATOM 763 C CA . PHE A 1 94 ? 5.692 9.147 2.705 1.00 88.25 94 PHE A CA 1
ATOM 764 C C . PHE A 1 94 ? 7.072 8.742 2.167 1.00 88.25 94 PHE A C 1
ATOM 766 O O . PHE A 1 94 ? 8.006 9.541 2.262 1.00 88.25 94 PHE A O 1
ATOM 773 N N . PRO A 1 95 ? 7.201 7.543 1.575 1.00 88.31 95 PRO A N 1
ATOM 774 C CA . PRO A 1 95 ? 8.429 7.114 0.923 1.00 88.31 95 PRO A CA 1
ATOM 775 C C . PRO A 1 95 ? 8.772 7.993 -0.279 1.00 88.31 95 PRO A C 1
ATOM 777 O O . PRO A 1 95 ? 7.890 8.398 -1.038 1.00 88.31 95 PRO A O 1
ATOM 780 N N . HIS A 1 96 ? 10.060 8.244 -0.474 1.00 85.06 96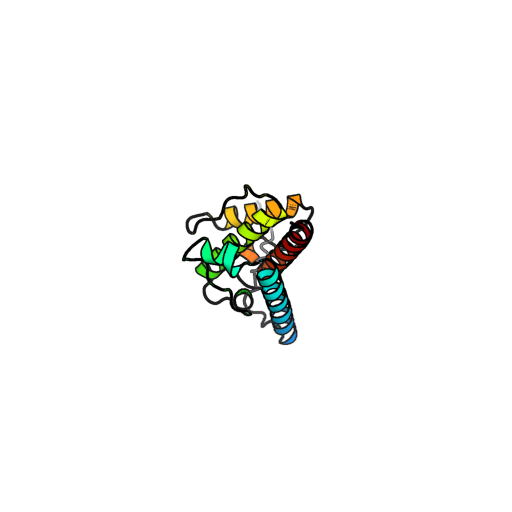 HIS A N 1
ATOM 781 C CA . HIS A 1 96 ? 10.599 8.946 -1.630 1.00 85.06 96 HIS A CA 1
ATOM 782 C C . HIS A 1 96 ? 11.166 7.958 -2.660 1.00 85.06 96 HIS A C 1
ATOM 784 O O . HIS A 1 96 ? 11.629 6.875 -2.314 1.00 85.06 96 HIS A O 1
ATOM 790 N N . GLU A 1 97 ? 11.215 8.352 -3.937 1.00 79.88 97 GLU A N 1
ATOM 791 C CA . GLU A 1 97 ? 11.776 7.519 -5.022 1.00 79.88 97 GLU A CA 1
ATOM 792 C C . GLU A 1 97 ? 13.254 7.127 -4.817 1.00 79.88 97 GLU A C 1
ATOM 794 O O . GLU A 1 97 ? 13.729 6.167 -5.418 1.00 79.88 97 GLU A O 1
ATOM 799 N N . CYS A 1 98 ? 13.983 7.868 -3.976 1.00 81.50 98 CYS A N 1
ATOM 800 C CA . CYS A 1 98 ? 15.393 7.627 -3.665 1.00 81.50 98 CYS A CA 1
ATOM 801 C C . CYS A 1 98 ? 15.601 6.766 -2.409 1.00 81.50 98 CYS A C 1
ATOM 803 O O . CYS A 1 98 ? 16.749 6.464 -2.076 1.00 81.50 98 CYS A O 1
ATOM 805 N N . ASP A 1 99 ? 14.530 6.420 -1.691 1.00 87.69 99 ASP A N 1
ATOM 806 C CA . ASP A 1 99 ? 14.627 5.650 -0.453 1.00 87.69 99 ASP A CA 1
ATOM 807 C C . ASP A 1 99 ? 14.982 4.186 -0.737 1.00 87.69 99 ASP A C 1
ATOM 809 O O . ASP A 1 99 ? 14.617 3.617 -1.770 1.00 87.69 99 ASP A O 1
ATOM 813 N N . ASP A 1 100 ? 15.683 3.542 0.204 1.00 90.00 100 ASP A N 1
ATOM 814 C CA . ASP A 1 100 ? 16.019 2.124 0.070 1.00 90.00 100 ASP A CA 1
ATOM 815 C C . ASP A 1 100 ? 14.737 1.263 0.042 1.00 90.00 100 ASP A C 1
ATOM 817 O O . ASP A 1 100 ? 13.942 1.313 0.990 1.00 90.00 100 ASP A O 1
ATOM 821 N N . PRO A 1 101 ? 14.544 0.405 -0.981 1.00 90.00 101 PRO A N 1
ATOM 822 C CA . PRO A 1 101 ? 13.344 -0.418 -1.098 1.00 90.00 101 PRO A CA 1
ATOM 823 C C . PRO A 1 101 ? 13.093 -1.325 0.110 1.00 90.00 101 PRO A C 1
ATOM 825 O O . PRO A 1 101 ? 11.945 -1.524 0.506 1.00 90.00 101 PRO A O 1
ATOM 828 N N . ASN A 1 102 ? 14.144 -1.888 0.716 1.00 92.19 102 ASN A N 1
ATOM 829 C CA . ASN A 1 102 ? 13.988 -2.763 1.879 1.00 92.19 102 ASN A CA 1
ATOM 830 C C . ASN A 1 102 ? 13.596 -1.961 3.117 1.00 92.19 102 ASN A C 1
ATOM 832 O O . ASN A 1 102 ? 12.753 -2.422 3.886 1.00 92.19 102 ASN A O 1
ATOM 836 N N . GLY A 1 103 ? 14.193 -0.781 3.304 1.00 92.25 103 GLY A N 1
ATOM 837 C CA . GLY A 1 103 ? 13.851 0.148 4.379 1.00 92.25 103 GLY A CA 1
ATOM 838 C C . GLY A 1 103 ? 12.381 0.552 4.315 1.00 92.25 103 GLY A C 1
ATOM 839 O O . GLY A 1 103 ? 11.647 0.380 5.288 1.00 92.25 103 GLY A O 1
ATOM 840 N N . THR A 1 104 ? 11.923 0.970 3.135 1.00 92.81 104 THR A N 1
ATOM 841 C CA . THR A 1 104 ? 10.525 1.347 2.898 1.00 92.81 104 THR A CA 1
ATOM 842 C C . THR A 1 104 ? 9.561 0.194 3.168 1.00 92.81 104 THR A C 1
ATOM 844 O O . THR A 1 104 ? 8.586 0.361 3.904 1.00 92.81 104 THR A O 1
ATOM 847 N N . ILE A 1 105 ? 9.848 -1.004 2.644 1.00 94.00 105 ILE A N 1
ATOM 848 C CA . ILE A 1 105 ? 9.030 -2.194 2.915 1.00 94.00 105 ILE A CA 1
ATOM 849 C C . ILE A 1 105 ? 9.010 -2.506 4.416 1.00 94.00 105 ILE A C 1
ATOM 851 O O . ILE A 1 105 ? 7.950 -2.791 4.968 1.00 94.00 105 ILE A O 1
ATOM 855 N N . SER A 1 106 ? 10.158 -2.434 5.091 1.00 93.06 106 SER A N 1
ATOM 856 C CA . SER A 1 106 ? 10.252 -2.719 6.527 1.00 93.06 106 SER A CA 1
ATOM 857 C C . SER A 1 106 ? 9.397 -1.754 7.345 1.00 93.06 106 SER A C 1
ATOM 859 O O . SER A 1 106 ? 8.691 -2.192 8.248 1.00 93.06 106 SER A O 1
ATOM 861 N N . ASN A 1 107 ? 9.381 -0.468 6.990 1.00 93.06 107 ASN A N 1
ATOM 862 C CA . ASN A 1 107 ? 8.536 0.531 7.647 1.00 93.06 107 ASN A CA 1
ATOM 863 C C . ASN A 1 107 ? 7.040 0.214 7.491 1.00 93.06 107 ASN A C 1
ATOM 865 O O . ASN A 1 107 ? 6.302 0.250 8.475 1.00 93.06 107 ASN A O 1
ATOM 869 N N . ILE A 1 108 ? 6.602 -0.164 6.285 1.00 93.62 108 ILE A N 1
ATOM 870 C CA . ILE A 1 108 ? 5.212 -0.574 6.015 1.00 93.62 108 ILE A CA 1
ATOM 871 C C . ILE A 1 108 ? 4.843 -1.823 6.833 1.00 93.62 108 ILE A C 1
ATOM 873 O O . ILE A 1 108 ? 3.786 -1.874 7.465 1.00 93.62 108 ILE A O 1
ATOM 877 N N . LEU A 1 109 ? 5.724 -2.828 6.866 1.00 92.62 109 LEU A N 1
ATOM 878 C CA . LEU A 1 109 ? 5.500 -4.063 7.623 1.00 92.62 109 LEU A CA 1
ATOM 879 C C . LEU A 1 109 ? 5.456 -3.815 9.137 1.00 92.62 109 LEU A C 1
ATOM 881 O O . LEU A 1 109 ? 4.618 -4.396 9.824 1.00 92.62 109 LEU A O 1
ATOM 885 N N . ASN A 1 110 ? 6.306 -2.929 9.657 1.00 92.62 110 ASN A N 1
ATOM 886 C CA . ASN A 1 110 ? 6.295 -2.538 11.067 1.00 92.62 110 ASN A CA 1
ATOM 887 C C . ASN A 1 110 ? 4.979 -1.841 11.446 1.00 92.62 110 ASN A C 1
ATOM 889 O O . ASN A 1 110 ? 4.414 -2.126 12.505 1.00 92.62 110 ASN A O 1
ATOM 893 N N . ALA A 1 111 ? 4.445 -0.986 10.566 1.00 92.38 111 ALA A N 1
ATOM 894 C CA . ALA A 1 111 ? 3.141 -0.361 10.774 1.00 92.38 111 ALA A CA 1
ATOM 895 C C . ALA A 1 111 ? 2.021 -1.412 10.868 1.00 92.38 111 ALA A C 1
ATOM 897 O O . ALA A 1 111 ? 1.206 -1.358 11.788 1.00 92.38 111 ALA A O 1
ATOM 898 N N . LEU A 1 112 ? 2.016 -2.423 9.995 1.00 90.81 112 LEU A N 1
ATOM 899 C CA . LEU A 1 112 ? 1.052 -3.532 10.053 1.00 90.81 112 LEU A CA 1
ATOM 900 C C . LEU A 1 112 ? 1.180 -4.369 11.334 1.00 90.81 112 LEU A C 1
ATOM 902 O O . LEU A 1 112 ? 0.172 -4.689 11.971 1.00 90.81 112 LEU A O 1
ATOM 906 N N . GLN A 1 113 ? 2.409 -4.666 11.761 1.00 91.38 113 GLN A N 1
ATOM 907 C CA . GLN A 1 113 ? 2.659 -5.395 13.007 1.00 91.38 113 GLN A CA 1
ATOM 908 C C . GLN A 1 113 ? 2.117 -4.650 14.233 1.00 91.38 113 GLN A C 1
ATOM 910 O O . GLN A 1 113 ? 1.608 -5.289 15.153 1.00 91.38 113 GLN A O 1
ATOM 915 N N . SER A 1 114 ? 2.132 -3.311 14.230 1.00 89.88 114 SER A N 1
ATOM 916 C CA . SER A 1 114 ? 1.555 -2.504 15.319 1.00 89.88 114 SER A CA 1
ATOM 917 C C . SER A 1 114 ? 0.044 -2.722 15.515 1.00 89.88 114 SER A C 1
ATOM 919 O O . SER A 1 114 ? -0.473 -2.539 16.617 1.00 89.88 114 SER A O 1
ATOM 921 N N . LYS A 1 115 ? -0.668 -3.170 14.470 1.00 87.50 115 LYS A N 1
ATOM 922 C CA . LYS A 1 115 ? -2.090 -3.559 14.506 1.00 87.50 115 LYS A CA 1
ATOM 923 C C . LYS A 1 115 ? -2.297 -5.067 14.661 1.00 87.50 115 LYS A C 1
ATOM 925 O O . LYS A 1 115 ? -3.404 -5.554 14.448 1.00 87.50 115 LYS A O 1
ATOM 930 N N . ASN A 1 116 ? -1.253 -5.801 15.050 1.00 87.19 116 ASN A N 1
ATOM 931 C CA . ASN A 1 116 ? -1.262 -7.254 15.206 1.00 87.19 116 ASN A CA 1
ATOM 932 C C . ASN A 1 116 ? -1.592 -8.012 13.902 1.00 87.19 116 ASN A C 1
ATOM 934 O O . ASN A 1 116 ? -2.117 -9.125 13.936 1.00 87.19 116 ASN A O 1
ATOM 938 N N . ILE A 1 117 ? -1.288 -7.412 12.745 1.00 87.94 117 ILE A N 1
ATOM 939 C CA . ILE A 1 117 ? -1.409 -8.068 11.441 1.00 87.94 117 ILE A CA 1
ATOM 940 C C . ILE A 1 117 ? -0.083 -8.762 11.144 1.00 87.94 117 ILE A C 1
ATOM 942 O O . ILE A 1 117 ? 0.946 -8.116 10.943 1.00 87.94 117 ILE A O 1
ATOM 946 N N . SER A 1 118 ? -0.108 -10.094 11.129 1.00 81.75 118 SER A N 1
ATOM 947 C CA . SER A 1 118 ? 1.065 -10.907 10.816 1.00 81.75 118 SER A CA 1
ATOM 948 C C . SER A 1 118 ? 1.170 -11.143 9.311 1.00 81.75 118 SER A C 1
ATOM 950 O O . SER A 1 118 ? 0.218 -11.589 8.672 1.00 81.75 118 SER A O 1
ATOM 952 N N . ILE A 1 119 ? 2.342 -10.849 8.750 1.00 87.00 119 ILE A N 1
ATOM 953 C CA . ILE A 1 119 ? 2.663 -11.088 7.344 1.00 87.00 119 ILE A CA 1
ATOM 954 C C . ILE A 1 119 ? 3.419 -12.412 7.228 1.00 87.00 119 ILE A C 1
ATOM 956 O O . ILE A 1 119 ? 4.480 -12.585 7.823 1.00 87.00 119 ILE A O 1
ATOM 960 N N . THR A 1 120 ? 2.862 -13.353 6.464 1.00 84.75 120 THR A N 1
ATOM 961 C CA . THR A 1 120 ? 3.336 -14.747 6.373 1.00 84.75 120 THR A CA 1
ATOM 962 C C . THR A 1 120 ? 4.254 -15.013 5.179 1.00 84.75 120 THR A C 1
ATOM 964 O O . THR A 1 120 ? 4.589 -16.161 4.897 1.00 84.75 120 THR A O 1
ATOM 967 N N . PHE A 1 121 ? 4.650 -13.970 4.452 1.00 88.25 121 PHE A N 1
ATOM 968 C CA . PHE A 1 121 ? 5.466 -14.057 3.244 1.00 88.25 121 PHE A CA 1
ATOM 969 C C . PHE A 1 121 ? 6.720 -13.176 3.354 1.00 88.25 121 PHE A C 1
ATOM 971 O O . PHE A 1 121 ? 6.742 -12.209 4.119 1.00 88.25 121 PHE A O 1
ATOM 978 N N . PRO A 1 1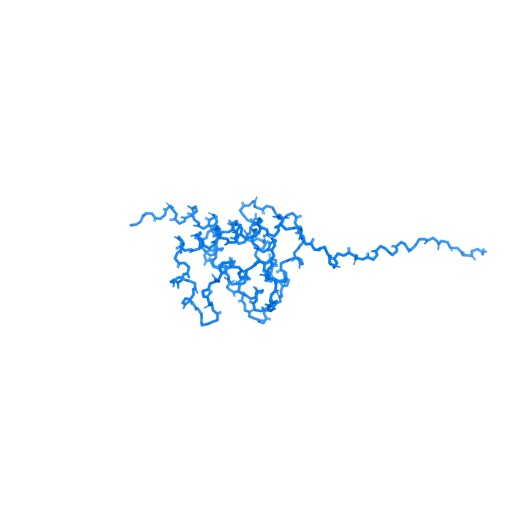22 ? 7.788 -13.480 2.594 1.00 88.44 122 PRO A N 1
ATOM 979 C CA . PRO A 1 122 ? 9.023 -12.706 2.652 1.00 88.44 122 PRO A CA 1
ATOM 980 C C . PRO A 1 122 ? 8.858 -11.310 2.034 1.00 88.44 122 PRO A C 1
ATOM 982 O O . PRO A 1 122 ? 8.275 -11.155 0.959 1.00 88.44 122 PRO A O 1
ATOM 985 N N . SER A 1 123 ? 9.474 -10.303 2.662 1.00 88.38 123 SER A N 1
ATOM 986 C CA . SER A 1 123 ? 9.440 -8.891 2.240 1.00 88.38 123 SER A CA 1
ATOM 987 C C . SER A 1 123 ? 9.909 -8.661 0.798 1.00 88.38 123 SER A C 1
ATOM 989 O O . SER A 1 123 ? 9.415 -7.763 0.122 1.00 88.38 123 SER A O 1
ATOM 991 N N . ASN A 1 124 ? 10.798 -9.512 0.274 1.00 88.69 124 ASN A N 1
ATOM 992 C CA . ASN A 1 124 ? 11.265 -9.445 -1.115 1.00 88.69 124 ASN A CA 1
ATOM 993 C C . ASN A 1 124 ? 10.137 -9.551 -2.153 1.00 88.69 124 ASN A C 1
ATOM 995 O O . ASN A 1 124 ? 10.286 -9.010 -3.245 1.00 88.69 124 ASN A O 1
ATOM 999 N N . LYS A 1 125 ? 9.011 -10.203 -1.829 1.00 88.56 125 LYS A N 1
ATOM 1000 C CA . LYS A 1 125 ? 7.867 -10.327 -2.749 1.00 88.56 125 LYS A CA 1
ATOM 1001 C C . LYS A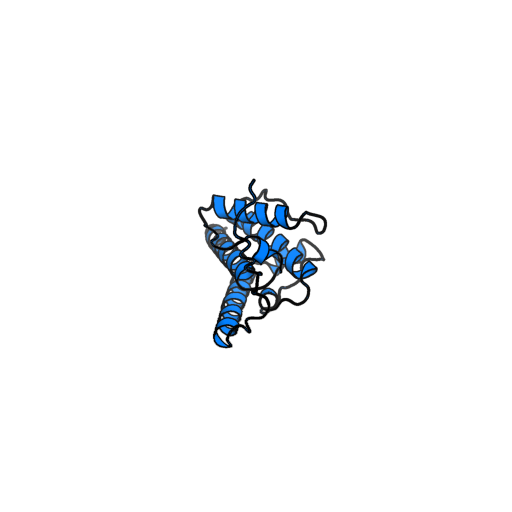 1 125 ? 7.111 -9.001 -2.932 1.00 88.56 125 LYS A C 1
ATOM 1003 O O . LYS A 1 125 ? 6.339 -8.897 -3.872 1.00 88.56 125 LYS A O 1
ATOM 1008 N N . LEU A 1 126 ? 7.354 -7.994 -2.085 1.00 90.88 126 LEU A N 1
ATOM 1009 C CA . LEU A 1 126 ? 6.762 -6.655 -2.215 1.00 90.88 126 LEU A CA 1
ATOM 1010 C C . LEU A 1 126 ? 7.561 -5.727 -3.141 1.00 90.88 126 LEU A C 1
ATOM 1012 O O . LEU A 1 126 ? 7.037 -4.718 -3.604 1.00 90.88 126 LEU A O 1
ATOM 1016 N N . LYS A 1 127 ? 8.817 -6.072 -3.460 1.00 90.12 127 LYS A N 1
ATOM 1017 C CA . LYS A 1 127 ? 9.692 -5.257 -4.326 1.00 90.12 127 LYS A CA 1
ATOM 1018 C C . LYS A 1 127 ? 9.195 -5.145 -5.761 1.00 90.12 127 LYS A C 1
ATOM 1020 O O . LYS A 1 127 ? 9.580 -4.224 -6.467 1.00 90.12 127 LYS A O 1
ATOM 1025 N N . THR A 1 128 ? 8.362 -6.085 -6.197 1.00 88.81 128 THR A N 1
ATOM 1026 C CA . THR A 1 128 ? 7.747 -6.057 -7.526 1.00 88.81 128 THR A CA 1
ATOM 1027 C C . THR A 1 128 ? 6.729 -4.926 -7.659 1.00 88.81 128 THR A C 1
ATOM 1029 O O . THR A 1 128 ? 6.365 -4.587 -8.781 1.00 88.81 128 THR A O 1
ATOM 1032 N N . GLY A 1 129 ? 6.219 -4.386 -6.541 1.00 86.69 129 GLY A N 1
ATOM 1033 C CA . GLY A 1 129 ? 5.167 -3.367 -6.524 1.00 86.69 129 GLY A CA 1
ATOM 1034 C C . GLY A 1 129 ? 3.801 -3.856 -7.011 1.00 86.69 129 GLY A C 1
ATOM 1035 O O . GLY A 1 129 ? 2.821 -3.136 -6.904 1.00 86.69 129 GLY A O 1
ATOM 1036 N N . ALA A 1 130 ? 3.718 -5.089 -7.508 1.00 88.62 130 ALA A N 1
ATOM 1037 C CA . ALA A 1 130 ? 2.528 -5.708 -8.070 1.00 88.62 130 ALA A CA 1
ATOM 1038 C C . ALA A 1 130 ? 2.518 -7.214 -7.769 1.00 88.62 130 ALA A C 1
ATOM 1040 O O . ALA A 1 130 ? 3.563 -7.832 -7.546 1.00 88.62 130 ALA A O 1
ATOM 1041 N N . GLY A 1 131 ? 1.328 -7.801 -7.796 1.00 90.00 131 GLY A N 1
ATOM 1042 C CA . GLY A 1 131 ? 1.066 -9.203 -7.514 1.00 90.00 131 GLY A CA 1
ATOM 1043 C C . GLY A 1 131 ? 0.275 -9.408 -6.225 1.00 90.00 131 GLY A C 1
ATOM 1044 O O . GLY A 1 131 ? -0.088 -8.467 -5.519 1.00 90.00 131 GLY A O 1
ATOM 1045 N N . GLU A 1 132 ? 0.036 -10.679 -5.918 1.00 90.81 132 GLU A N 1
ATOM 1046 C CA . GLU A 1 132 ? -0.793 -11.135 -4.797 1.00 90.81 132 GLU A CA 1
ATOM 1047 C C . GLU A 1 132 ? -0.411 -10.505 -3.456 1.00 90.81 132 GLU A C 1
ATOM 1049 O O . GLU A 1 132 ? -1.269 -10.013 -2.732 1.00 90.81 132 GLU A O 1
ATOM 1054 N N . GLN A 1 133 ? 0.884 -10.474 -3.145 1.00 92.06 133 GLN A N 1
ATOM 1055 C CA . GLN A 1 133 ? 1.365 -10.027 -1.839 1.00 92.06 133 GLN A CA 1
ATOM 1056 C C . GLN A 1 133 ? 1.206 -8.510 -1.661 1.00 92.06 133 GLN A C 1
ATOM 1058 O O . GLN A 1 133 ? 0.826 -8.046 -0.587 1.00 92.06 133 GLN A O 1
ATOM 1063 N N . CYS A 1 134 ? 1.430 -7.735 -2.728 1.00 92.56 134 CYS A N 1
ATOM 1064 C CA . CYS A 1 134 ? 1.192 -6.292 -2.726 1.00 92.56 134 CYS A CA 1
ATOM 1065 C C . CYS A 1 134 ? -0.303 -5.984 -2.598 1.00 92.56 134 CYS A C 1
ATOM 1067 O O . CYS A 1 134 ? -0.688 -5.146 -1.784 1.00 92.56 134 CYS A O 1
ATOM 1069 N N . LEU A 1 135 ? -1.144 -6.699 -3.355 1.00 92.19 135 LEU A N 1
ATOM 1070 C CA . LEU A 1 135 ? -2.598 -6.571 -3.275 1.00 92.19 135 LEU A CA 1
ATOM 1071 C C . LEU A 1 135 ? -3.118 -6.901 -1.877 1.00 92.19 135 LEU A C 1
ATOM 1073 O O . LEU A 1 135 ? -3.904 -6.132 -1.342 1.00 92.19 135 LEU A O 1
ATOM 1077 N N . TYR A 1 136 ? -2.640 -7.981 -1.258 1.00 92.38 136 TYR A N 1
ATOM 1078 C CA . TYR A 1 136 ? -3.022 -8.357 0.102 1.00 92.38 136 TYR A CA 1
ATOM 1079 C C . TYR A 1 136 ? -2.705 -7.254 1.123 1.00 92.38 136 TYR A C 1
ATOM 1081 O O . TYR A 1 136 ? -3.550 -6.913 1.953 1.00 92.38 136 TYR A O 1
ATOM 1089 N N . VAL A 1 137 ? -1.507 -6.661 1.047 1.00 93.94 137 VAL A N 1
ATOM 1090 C CA . VAL A 1 137 ? -1.108 -5.552 1.931 1.00 93.94 137 VAL A CA 1
ATOM 1091 C C . VAL A 1 137 ? -2.018 -4.344 1.739 1.00 93.94 137 VAL A C 1
ATOM 1093 O O . VAL A 1 137 ? -2.533 -3.809 2.720 1.00 93.94 137 VAL A O 1
ATOM 1096 N N . LEU A 1 138 ? -2.238 -3.928 0.490 1.00 94.06 138 LEU A N 1
ATOM 1097 C CA . LEU A 1 138 ? -3.088 -2.779 0.179 1.00 94.06 138 LEU A CA 1
ATOM 1098 C C . LEU A 1 138 ? -4.543 -3.016 0.590 1.00 94.06 138 LEU A C 1
ATOM 1100 O O . LEU A 1 138 ? -5.155 -2.127 1.173 1.00 94.06 138 LEU A O 1
ATOM 1104 N N . ASP A 1 139 ? -5.083 -4.207 0.331 1.00 93.31 139 ASP A N 1
ATOM 1105 C CA . ASP A 1 139 ? -6.456 -4.576 0.679 1.00 93.31 139 ASP A CA 1
ATOM 1106 C C . ASP A 1 139 ? -6.676 -4.558 2.195 1.00 93.31 139 ASP A C 1
ATOM 1108 O O . ASP A 1 139 ? -7.641 -3.966 2.679 1.00 93.31 139 ASP A O 1
ATOM 1112 N N . THR A 1 140 ? -5.721 -5.104 2.952 1.00 93.19 140 THR A N 1
ATOM 1113 C CA . THR A 1 140 ? -5.757 -5.103 4.420 1.00 93.19 140 THR A CA 1
ATOM 1114 C C . THR A 1 140 ? -5.679 -3.682 4.985 1.00 93.19 140 THR A C 1
ATOM 1116 O O . THR A 1 140 ? -6.441 -3.316 5.880 1.00 93.19 140 THR A O 1
ATOM 1119 N N . LEU A 1 141 ? -4.768 -2.855 4.463 1.00 93.88 141 LEU A N 1
ATOM 1120 C CA . LEU A 1 141 ? -4.643 -1.456 4.873 1.00 93.88 141 LEU A CA 1
ATOM 1121 C C . LEU A 1 141 ? -5.896 -0.642 4.513 1.00 93.88 141 LEU A C 1
ATOM 1123 O O . LEU A 1 141 ? -6.325 0.202 5.300 1.00 93.88 141 LEU A O 1
ATOM 1127 N N . ALA A 1 142 ? -6.509 -0.912 3.359 1.00 92.88 142 ALA A N 1
ATOM 1128 C CA . ALA A 1 142 ? -7.753 -0.279 2.940 1.00 92.88 142 ALA A CA 1
ATOM 1129 C C . ALA A 1 142 ? -8.925 -0.665 3.851 1.00 92.88 142 ALA A C 1
ATOM 1131 O O . ALA A 1 142 ? -9.710 0.206 4.220 1.00 92.88 142 ALA A O 1
ATOM 1132 N N . ASP A 1 143 ? -9.015 -1.926 4.283 1.00 92.44 143 ASP A N 1
ATOM 1133 C CA . ASP A 1 143 ? -10.015 -2.348 5.270 1.00 92.44 143 ASP A CA 1
ATOM 1134 C C . ASP A 1 143 ? -9.834 -1.637 6.608 1.00 92.44 143 ASP A C 1
ATOM 1136 O O . ASP A 1 143 ? -10.802 -1.111 7.161 1.00 92.44 143 ASP A O 1
ATOM 1140 N N . LEU A 1 144 ? -8.599 -1.549 7.109 1.00 91.75 144 LEU A N 1
ATOM 1141 C CA . LEU A 1 144 ? -8.308 -0.793 8.326 1.00 91.75 144 LEU A CA 1
ATOM 1142 C C . LEU A 1 144 ? -8.700 0.683 8.184 1.00 91.75 144 LEU A C 1
ATOM 1144 O O . LEU A 1 144 ? -9.324 1.246 9.083 1.00 91.75 144 LEU A O 1
ATOM 1148 N N . ALA A 1 145 ? -8.366 1.307 7.053 1.00 91.38 145 ALA A N 1
ATOM 1149 C CA . ALA A 1 145 ? -8.719 2.695 6.776 1.00 91.38 145 ALA A CA 1
ATOM 1150 C C . ALA A 1 145 ? -10.229 2.902 6.684 1.00 91.38 145 ALA A C 1
ATOM 1152 O O . ALA A 1 145 ? -10.729 3.885 7.224 1.00 91.38 145 ALA A O 1
ATOM 1153 N N . LEU A 1 146 ? -10.974 1.976 6.077 1.00 90.19 146 LEU A N 1
ATOM 1154 C CA . LEU A 1 146 ? -12.433 2.044 6.022 1.00 90.19 146 LEU A CA 1
ATOM 1155 C C . LEU A 1 146 ? -13.066 1.881 7.400 1.00 90.19 146 LEU A C 1
ATOM 1157 O O . LEU A 1 146 ? -13.993 2.618 7.726 1.00 90.19 146 LEU A O 1
ATOM 1161 N N . ILE A 1 147 ? -12.567 0.951 8.216 1.00 89.19 147 ILE A N 1
ATOM 1162 C CA . ILE A 1 147 ? -13.040 0.765 9.591 1.00 89.19 147 ILE A CA 1
ATOM 1163 C C . ILE A 1 147 ? -12.830 2.057 10.388 1.00 89.19 147 ILE A C 1
ATOM 1165 O O . ILE A 1 147 ? -13.770 2.535 11.018 1.00 89.19 147 ILE A O 1
ATOM 1169 N N . THR A 1 148 ? -11.644 2.666 10.307 1.00 87.19 148 THR A N 1
ATOM 1170 C CA . THR A 1 148 ? -11.342 3.934 10.990 1.00 87.19 148 THR A CA 1
ATOM 1171 C C . THR A 1 148 ? -12.161 5.102 10.425 1.00 87.19 148 THR A C 1
ATOM 1173 O O . THR A 1 148 ? -12.710 5.897 11.186 1.00 87.19 148 THR A O 1
ATOM 1176 N N . SER A 1 149 ? -12.313 5.188 9.101 1.00 80.75 149 SER A N 1
ATOM 1177 C CA . SER A 1 149 ? -13.058 6.255 8.422 1.00 80.75 149 SER A CA 1
ATOM 1178 C C . SER A 1 149 ? -14.560 6.197 8.707 1.00 80.75 149 SER A C 1
ATOM 1180 O O . SER A 1 149 ? -15.172 7.244 8.904 1.00 80.75 149 SER A O 1
ATOM 1182 N N . LYS A 1 150 ? -15.160 5.003 8.824 1.00 65.12 150 LYS A N 1
ATOM 1183 C CA . LYS A 1 150 ? -16.579 4.852 9.193 1.00 65.12 150 LYS A CA 1
ATOM 1184 C C . LYS A 1 150 ? -16.896 5.232 10.643 1.00 65.12 150 LYS A C 1
ATOM 1186 O O . LYS A 1 150 ? -18.073 5.333 10.979 1.00 65.12 150 LYS A O 1
ATOM 1191 N N . PHE A 1 151 ? -15.887 5.489 11.477 1.00 50.06 151 PHE A N 1
ATOM 1192 C CA . PHE A 1 151 ? -16.067 6.106 12.795 1.00 50.06 151 PHE A CA 1
ATOM 1193 C C . PHE A 1 151 ? -15.961 7.640 12.785 1.00 50.06 151 PHE A C 1
ATOM 1195 O O . PHE A 1 151 ? -16.157 8.259 13.829 1.00 50.06 151 PHE A O 1
ATOM 1202 N N . SER A 1 152 ? -15.732 8.275 11.631 1.00 42.22 152 SER A N 1
ATOM 1203 C CA . SER A 1 152 ? -15.844 9.727 11.482 1.00 42.22 152 SER A CA 1
ATOM 1204 C C . SER A 1 152 ? -17.181 10.074 10.826 1.00 42.22 152 SE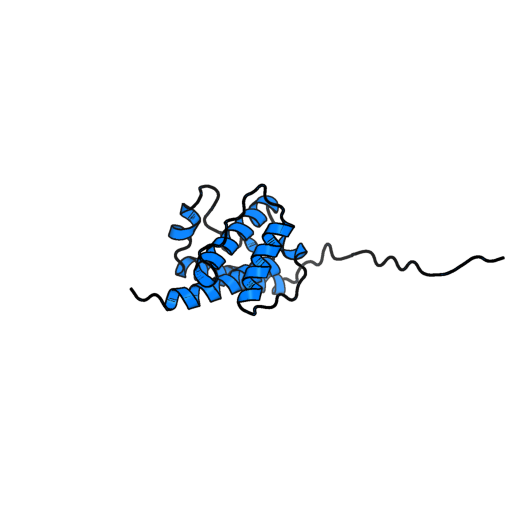R A C 1
ATOM 1206 O O . SER A 1 152 ? -17.283 10.291 9.623 1.00 42.22 152 SER A O 1
ATOM 1208 N N . TRP A 1 153 ? -18.239 10.065 11.638 1.00 31.72 153 TRP A N 1
ATOM 1209 C CA . TRP A 1 153 ? -19.450 10.826 11.337 1.00 31.72 153 TRP A CA 1
ATOM 1210 C C . TRP A 1 153 ? -19.166 12.263 11.781 1.00 31.72 153 TRP A C 1
ATOM 1212 O O . TRP A 1 153 ? -19.026 12.511 12.981 1.00 31.72 153 TRP A O 1
ATOM 1222 N N . ILE A 1 154 ? -19.021 13.178 10.825 1.00 34.91 154 ILE A N 1
ATOM 1223 C CA . ILE A 1 154 ? -19.100 14.623 11.067 1.00 34.91 154 ILE A CA 1
ATOM 1224 C C . ILE A 1 154 ? -20.304 15.140 10.293 1.00 34.91 154 ILE A C 1
ATOM 1226 O O . ILE A 1 154 ? -20.438 14.739 9.115 1.00 34.91 154 ILE A O 1
#

Sequence (154 aa):
MEDKEDSGDKKGNEEEGREQSPSQQYDLYVISDKLNDKLKLLNYEEDYANLAASHRTISREYFVKSTNIGEQFFIFTTLAAWLIQKSIDSTFTFPHECDDPNGTISNILNALQSKNISITFPSNKLKTGAGEQCLYVLDTLADLALITSKFSWI

Organism: NCBI:txid2874296

Secondary structure (DSSP, 8-state):
---------------S-----HHHHHHHHHHHHHHHHHHHHTTHHHHTTTT-TT-----TTTTTS-S-HHHHHHHHHHHHHHHHHHHT-TTPPPPPTTS-HHHHHHHHHHHHHHTT----S-GGGGTTS-SHHHHHHHHHHHHHHHHHHTT---

InterPro domains:
  IPR019530 Intra-flagellar transport protein 57 [PF10498] (33-153)
  IPR019530 Intra-flagellar transport protein 57 [PTHR16011] (12-153)

Radius of gyration: 18.66 Å; chains: 1; bounding box: 66×53×31 Å

Foldseek 3Di:
DDDDDDDDPPPDDPPPDDPQPPVRLVVLLVLLQLLLVLCVVLVCVVQPCVPDVLRDNAPSCNQSDQDPLLSLLLNLLQLLQSLLCLFQNVPRDGDDSPDDSLVSLVSSQVSCVSVVRDDPDDSVVCSSSHHDSSSVSSSVSSVRNVVSVVVDDD